Protein AF-A0A817ALP4-F1 (afdb_monomer_lite)

Foldseek 3Di:
DDPVVVVVVVVVVVVVVVVVVVVVVVVVVVVVVVVVVVVVVVVPDQLDDQAADDPPDPADPVRSVVSLVVNCCNVPNPPPPVVSLVVNLVRYDDPRNVVSVVVVVVVVVD

Sequence (110 aa):
MEKAEYERMFQKLSEAVTHLTANTLKQETQINAQNAHIAALKKGKKVPEPEPFNLDGGTTLPEFFIIFEDYCTDLYGNTKKDAWSPVLKKYLEGEVQQAYIGYSTAYKKF

Radius of gyration: 28.87 Å; chains: 1; bounding box: 28×38×90 Å

Secondary structure (DSSP, 8-state):
--HHHHHHHHHHHHHHHHHHHHHHHHHHHHHHHHHHHHHHHHTT-PPPPPPPB-TTSSS-HHHHHHHHHHHHHHHH-TT-GGGTHHHHGGGB-HHHHHHHHHHHHHHTT-

Structure (mmCIF, N/CA/C/O backbone):
data_AF-A0A817ALP4-F1
#
_entry.id   AF-A0A817ALP4-F1
#
loop_
_atom_site.group_PDB
_atom_site.id
_atom_site.type_symbol
_atom_site.label_atom_id
_atom_site.label_alt_id
_atom_site.label_comp_id
_atom_site.label_asym_id
_atom_site.label_entity_id
_atom_site.label_seq_id
_atom_site.pdbx_PDB_ins_code
_atom_site.Cartn_x
_atom_site.Cartn_y
_atom_site.Cartn_z
_atom_site.occupancy
_atom_site.B_iso_or_equiv
_atom_site.auth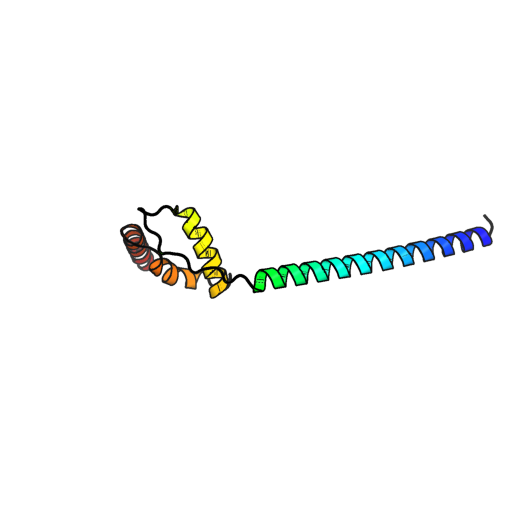_seq_id
_atom_site.auth_comp_id
_atom_site.auth_asym_id
_atom_site.auth_atom_id
_atom_site.pdbx_PDB_model_num
ATOM 1 N N . MET A 1 1 ? 11.541 -4.808 -64.914 1.00 55.69 1 MET A N 1
ATOM 2 C CA . MET A 1 1 ? 11.070 -5.596 -63.761 1.00 55.69 1 MET A CA 1
ATOM 3 C C . MET A 1 1 ? 9.983 -6.515 -64.266 1.00 55.69 1 MET A C 1
ATOM 5 O O . MET A 1 1 ? 8.956 -6.034 -64.733 1.00 55.69 1 MET A O 1
ATOM 9 N N . GLU A 1 2 ? 10.269 -7.810 -64.307 1.00 72.19 2 GLU A N 1
ATOM 10 C CA . GLU A 1 2 ? 9.375 -8.814 -64.887 1.00 72.19 2 GLU A CA 1
ATOM 11 C C . GLU A 1 2 ? 8.313 -9.231 -63.864 1.00 72.19 2 GLU A C 1
ATOM 13 O O . GLU A 1 2 ? 8.585 -9.328 -62.671 1.00 72.19 2 GLU A O 1
ATOM 18 N N . LYS A 1 3 ? 7.086 -9.497 -64.323 1.00 75.69 3 LYS A N 1
ATOM 19 C CA . LYS A 1 3 ? 5.928 -9.889 -63.494 1.00 75.69 3 LYS A CA 1
ATOM 20 C C . LYS A 1 3 ? 6.246 -10.997 -62.467 1.00 75.69 3 LYS A C 1
ATOM 22 O O . LYS A 1 3 ? 5.736 -10.966 -61.350 1.00 75.69 3 LYS A O 1
ATOM 27 N N . ALA A 1 4 ? 7.142 -11.920 -62.818 1.00 80.94 4 ALA A N 1
ATOM 28 C CA . ALA A 1 4 ? 7.601 -13.006 -61.954 1.00 80.94 4 ALA A CA 1
ATOM 29 C C . ALA A 1 4 ? 8.423 -12.535 -60.734 1.00 80.94 4 ALA A C 1
ATOM 31 O O . ALA A 1 4 ? 8.401 -13.178 -59.684 1.00 80.94 4 ALA A O 1
ATOM 32 N N . GLU A 1 5 ? 9.136 -11.411 -60.839 1.00 79.12 5 GLU A N 1
ATOM 33 C CA . GLU A 1 5 ? 9.881 -10.819 -59.721 1.00 79.12 5 GLU A CA 1
ATOM 34 C C . GLU A 1 5 ? 8.922 -10.220 -58.686 1.00 79.12 5 GLU A C 1
ATOM 36 O O . GLU A 1 5 ? 9.100 -10.434 -57.486 1.00 79.12 5 GLU A O 1
ATOM 41 N N . TYR A 1 6 ? 7.851 -9.561 -59.143 1.00 82.00 6 TYR A N 1
ATOM 42 C CA . TYR A 1 6 ? 6.797 -9.031 -58.273 1.00 82.00 6 TYR A CA 1
ATOM 43 C C . TYR A 1 6 ? 6.029 -10.136 -57.544 1.00 82.00 6 TYR A C 1
ATOM 45 O O . TYR A 1 6 ? 5.802 -10.026 -56.340 1.00 82.00 6 TYR A O 1
ATOM 53 N N . GLU A 1 7 ? 5.667 -11.220 -58.234 1.00 88.62 7 GLU A N 1
ATOM 54 C CA . GLU A 1 7 ? 4.982 -12.361 -57.611 1.00 88.62 7 GLU A CA 1
ATOM 55 C C . GLU A 1 7 ? 5.859 -13.034 -56.544 1.00 88.62 7 GLU A C 1
ATOM 57 O O . GLU A 1 7 ? 5.386 -13.323 -55.443 1.00 88.62 7 GLU A O 1
ATOM 62 N N . ARG A 1 8 ? 7.162 -13.197 -56.809 1.00 84.81 8 ARG A N 1
ATOM 63 C CA . ARG A 1 8 ? 8.117 -13.723 -55.819 1.00 84.81 8 ARG A CA 1
ATOM 64 C C . ARG A 1 8 ? 8.306 -12.794 -54.624 1.00 84.81 8 ARG A C 1
ATOM 66 O O . ARG A 1 8 ? 8.406 -13.272 -53.495 1.00 84.81 8 ARG A O 1
ATOM 73 N N . MET A 1 9 ? 8.367 -11.483 -54.847 1.00 86.31 9 MET A N 1
ATOM 74 C CA . MET A 1 9 ? 8.442 -10.507 -53.756 1.00 86.31 9 MET A CA 1
ATOM 75 C C . MET A 1 9 ? 7.177 -10.529 -52.898 1.00 86.31 9 MET A C 1
ATOM 77 O O . MET A 1 9 ? 7.274 -10.530 -51.672 1.00 86.31 9 MET A O 1
ATOM 81 N N . PHE A 1 10 ? 6.004 -10.599 -53.526 1.00 86.50 10 PHE A N 1
ATOM 82 C CA . PHE A 1 10 ? 4.723 -10.642 -52.829 1.00 86.50 10 PHE A CA 1
ATOM 83 C C . PHE A 1 10 ? 4.572 -11.904 -51.968 1.00 86.50 10 PHE A C 1
ATOM 85 O O . PHE A 1 10 ? 4.158 -11.807 -50.814 1.00 86.50 10 PHE A O 1
ATOM 92 N N . GLN A 1 11 ? 4.981 -13.072 -52.476 1.00 90.00 11 GLN A N 1
ATOM 93 C CA . GLN A 1 11 ? 4.985 -14.318 -51.698 1.00 90.00 11 GLN A CA 1
ATOM 94 C C . GLN A 1 11 ? 5.876 -14.217 -50.452 1.00 90.00 11 GLN A C 1
ATOM 96 O O . GLN A 1 11 ? 5.414 -14.499 -49.348 1.00 90.00 11 GLN A O 1
ATOM 101 N N . LYS A 1 12 ? 7.108 -13.708 -50.592 1.00 90.00 12 LYS A N 1
ATOM 102 C CA . LYS A 1 12 ? 8.022 -13.506 -49.450 1.00 90.00 12 LYS A CA 1
ATOM 103 C C . LYS A 1 12 ? 7.471 -12.527 -48.411 1.00 90.00 12 LYS A C 1
ATOM 105 O O . LYS A 1 12 ? 7.647 -12.730 -47.213 1.00 90.00 12 LYS A O 1
ATOM 110 N N . LEU A 1 13 ? 6.799 -11.467 -48.863 1.00 85.12 13 LEU A N 1
ATOM 111 C CA . LEU A 1 13 ? 6.118 -10.513 -47.984 1.00 85.12 13 LEU A CA 1
ATOM 112 C C . LEU A 1 13 ? 4.961 -11.172 -47.221 1.00 85.12 13 LEU A C 1
ATOM 114 O O . LEU A 1 13 ? 4.831 -10.961 -46.018 1.00 85.12 13 LEU A O 1
ATOM 118 N N . SER A 1 14 ? 4.157 -12.005 -47.884 1.00 89.12 14 SER A N 1
ATOM 119 C CA . SER A 1 14 ? 3.042 -12.724 -47.255 1.00 89.12 14 SER A CA 1
ATOM 120 C C . SER A 1 14 ? 3.511 -13.723 -46.187 1.00 89.12 14 SER A C 1
ATOM 122 O O . SER A 1 14 ? 2.931 -13.783 -45.097 1.00 89.12 14 SER A O 1
ATOM 124 N N . GLU A 1 15 ? 4.598 -14.450 -46.449 1.00 89.31 15 GLU A N 1
ATOM 125 C CA . GLU A 1 15 ? 5.225 -15.349 -45.473 1.00 89.31 15 GLU A CA 1
ATOM 126 C C . GLU A 1 15 ? 5.753 -14.571 -44.263 1.00 89.31 15 GLU A C 1
ATOM 128 O O . GLU A 1 15 ? 5.451 -14.919 -43.119 1.00 89.31 15 GLU A O 1
ATOM 133 N N . ALA A 1 16 ? 6.469 -13.467 -44.498 1.00 88.19 16 ALA A N 1
ATOM 134 C CA . ALA A 1 16 ? 6.991 -12.617 -43.430 1.00 88.19 16 ALA A CA 1
ATOM 135 C C . ALA A 1 16 ? 5.874 -12.065 -42.527 1.00 88.19 16 ALA A C 1
ATOM 137 O O . ALA A 1 16 ? 6.002 -12.100 -41.302 1.00 88.19 16 ALA A O 1
ATOM 138 N N . VAL A 1 17 ? 4.757 -11.618 -43.112 1.00 88.00 17 VAL A N 1
ATOM 139 C CA . VAL A 1 17 ? 3.584 -11.150 -42.355 1.00 88.00 17 VAL A CA 1
ATOM 140 C C . VAL A 1 17 ? 2.988 -12.281 -41.518 1.00 88.00 17 VAL A C 1
ATOM 142 O O . VAL A 1 17 ? 2.748 -12.091 -40.329 1.00 88.00 17 VAL A O 1
ATOM 145 N N . THR A 1 18 ? 2.828 -13.476 -42.089 1.00 89.19 18 THR A N 1
ATOM 146 C CA . THR A 1 18 ? 2.283 -14.643 -41.373 1.00 89.19 18 THR A CA 1
ATOM 147 C C . THR A 1 18 ? 3.148 -15.019 -40.166 1.00 89.19 18 THR A C 1
ATOM 149 O O . THR A 1 18 ? 2.633 -15.272 -39.073 1.00 89.19 18 THR A O 1
ATOM 152 N N . HIS A 1 19 ? 4.473 -15.004 -40.329 1.00 86.56 19 HIS A N 1
ATOM 153 C CA . HIS A 1 19 ? 5.411 -15.265 -39.238 1.00 86.56 19 HIS A CA 1
ATOM 154 C C . HIS A 1 19 ? 5.366 -14.187 -38.149 1.00 86.56 19 HIS A C 1
ATOM 156 O O . HIS A 1 19 ? 5.395 -14.521 -36.963 1.00 86.56 19 HIS A O 1
ATOM 162 N N . LEU A 1 20 ? 5.261 -12.910 -38.527 1.00 82.75 20 LEU A N 1
ATOM 163 C CA . LEU A 1 20 ? 5.122 -11.808 -37.574 1.00 82.75 20 LEU A CA 1
ATOM 164 C C . LEU A 1 20 ? 3.833 -11.941 -36.758 1.00 82.75 20 LEU A C 1
ATOM 166 O O . LEU A 1 20 ? 3.897 -11.911 -35.531 1.00 82.75 20 LEU A O 1
ATOM 170 N N . THR A 1 21 ? 2.692 -12.196 -37.405 1.00 85.50 21 THR A N 1
ATOM 171 C CA . THR A 1 21 ? 1.405 -12.391 -36.719 1.00 85.50 21 THR A CA 1
ATOM 172 C C . THR A 1 21 ? 1.448 -13.572 -35.746 1.00 85.50 21 THR A C 1
ATOM 174 O O . THR A 1 21 ? 0.982 -13.459 -34.612 1.00 85.50 21 THR A O 1
ATOM 177 N N . ALA A 1 22 ? 2.059 -14.693 -36.143 1.00 87.06 22 ALA A N 1
ATOM 178 C CA . ALA A 1 22 ? 2.207 -15.855 -35.269 1.00 87.06 22 ALA A CA 1
ATOM 179 C C . ALA A 1 22 ? 3.092 -15.566 -34.042 1.00 87.06 22 ALA A C 1
ATOM 181 O O . ALA A 1 22 ? 2.816 -16.064 -32.949 1.00 87.06 22 ALA A O 1
ATOM 182 N N . ASN A 1 23 ? 4.146 -14.761 -34.200 1.00 87.62 23 ASN A N 1
ATOM 183 C CA . ASN A 1 23 ? 5.010 -14.360 -33.089 1.00 87.62 23 ASN A CA 1
ATOM 184 C C . ASN A 1 23 ? 4.300 -13.396 -32.129 1.00 87.62 23 ASN A C 1
ATOM 186 O O . ASN A 1 23 ? 4.409 -13.578 -30.916 1.00 87.62 23 ASN A O 1
ATOM 190 N N . THR A 1 24 ? 3.525 -12.438 -32.645 1.00 85.31 24 THR A N 1
ATOM 191 C CA . THR A 1 24 ? 2.715 -11.523 -31.823 1.00 85.31 24 THR A CA 1
ATOM 192 C C . THR A 1 24 ? 1.694 -12.286 -30.982 1.00 85.31 24 THR A C 1
ATOM 194 O O . THR A 1 24 ? 1.639 -12.093 -29.770 1.00 85.31 24 THR A O 1
ATOM 197 N N . LEU A 1 25 ? 0.971 -13.243 -31.575 1.00 88.25 25 LEU A N 1
ATOM 198 C CA . LEU A 1 25 ? -0.017 -14.047 -30.847 1.00 88.25 25 LEU A CA 1
ATOM 199 C C . LEU A 1 25 ? 0.621 -14.871 -29.712 1.00 88.25 25 LEU A C 1
ATOM 201 O O . LEU A 1 25 ? 0.062 -14.996 -28.618 1.00 88.25 25 LEU A O 1
ATOM 205 N N . LYS A 1 26 ? 1.822 -15.417 -29.948 1.00 89.44 26 LYS A N 1
ATOM 206 C CA . LYS A 1 26 ? 2.588 -16.137 -28.918 1.00 89.44 26 LYS A CA 1
ATOM 207 C C . LYS A 1 26 ? 3.002 -15.214 -27.771 1.00 89.44 26 LYS A C 1
ATOM 209 O O . LYS A 1 26 ? 2.899 -15.626 -26.618 1.00 89.44 26 LYS A O 1
ATOM 214 N N . GLN A 1 27 ? 3.431 -13.987 -28.067 1.00 83.94 27 GLN A N 1
ATOM 215 C CA . GLN A 1 27 ? 3.794 -13.000 -27.045 1.00 83.94 27 GLN A CA 1
ATOM 216 C C . GLN A 1 27 ? 2.585 -12.580 -26.204 1.00 83.94 27 GLN A C 1
ATOM 218 O O . GLN A 1 27 ? 2.666 -12.606 -24.979 1.00 83.94 27 GLN A O 1
ATOM 223 N N . GLU A 1 28 ? 1.444 -12.279 -26.825 1.00 84.12 28 GLU A N 1
ATOM 224 C CA . GLU A 1 28 ? 0.214 -11.914 -26.106 1.00 84.12 28 GLU A CA 1
ATOM 225 C C . GLU A 1 28 ? -0.268 -13.040 -25.185 1.00 84.12 28 GLU A C 1
ATOM 227 O O . GLU A 1 28 ? -0.637 -12.804 -24.034 1.00 84.12 28 GLU A O 1
ATOM 232 N N . THR A 1 29 ? -0.195 -14.288 -25.655 1.00 86.44 29 THR A N 1
ATOM 233 C CA . THR A 1 29 ? -0.549 -15.462 -24.845 1.00 86.44 29 THR A CA 1
ATOM 234 C C . THR A 1 29 ? 0.379 -15.607 -23.635 1.00 86.44 29 THR A C 1
ATOM 236 O O . THR A 1 29 ? -0.089 -15.865 -22.525 1.00 86.44 29 THR A O 1
ATOM 239 N N . GLN A 1 30 ? 1.688 -15.400 -23.819 1.00 88.00 30 GLN A N 1
ATOM 240 C CA . GLN A 1 30 ? 2.667 -15.437 -22.728 1.00 88.00 30 GLN A CA 1
ATOM 241 C C . GLN A 1 30 ? 2.439 -14.312 -21.711 1.00 88.00 30 GLN A C 1
ATOM 243 O O . GLN A 1 30 ? 2.460 -14.574 -20.509 1.00 88.00 30 GLN A O 1
ATOM 248 N N . ILE A 1 31 ? 2.155 -13.090 -22.171 1.00 84.69 31 ILE A N 1
ATOM 249 C CA . ILE A 1 31 ? 1.850 -11.936 -21.312 1.00 84.69 31 ILE A CA 1
ATOM 250 C C . ILE A 1 31 ? 0.581 -12.195 -20.491 1.00 84.69 31 ILE A C 1
ATOM 252 O O . ILE A 1 31 ? 0.566 -11.974 -19.280 1.00 84.69 31 ILE A O 1
ATOM 256 N N . ASN A 1 32 ? -0.473 -12.729 -21.111 1.00 80.56 32 ASN A N 1
ATOM 257 C CA . ASN A 1 32 ? -1.720 -13.051 -20.417 1.00 80.56 32 ASN A CA 1
ATOM 258 C C . ASN A 1 32 ? -1.530 -14.156 -19.367 1.00 80.56 32 ASN A C 1
ATOM 260 O O . ASN A 1 32 ? -2.052 -14.043 -18.256 1.00 80.56 32 ASN A O 1
ATOM 264 N N . ALA A 1 33 ? -0.735 -15.186 -19.674 1.00 80.06 33 ALA A N 1
ATOM 265 C CA . ALA A 1 33 ? -0.384 -16.231 -18.715 1.00 80.06 33 ALA A CA 1
ATOM 266 C C . ALA A 1 33 ? 0.451 -15.686 -17.539 1.00 80.06 33 ALA A C 1
ATOM 268 O O .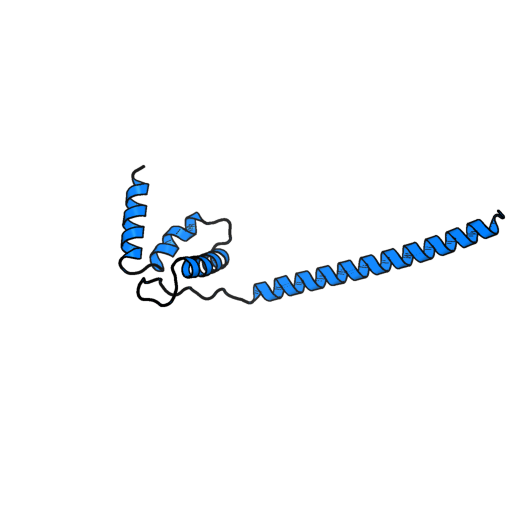 ALA A 1 33 ? 0.190 -16.034 -16.386 1.00 80.06 33 ALA A O 1
ATOM 269 N N . GLN A 1 34 ? 1.405 -14.787 -17.803 1.00 76.94 34 GLN A N 1
ATOM 270 C CA . GLN A 1 34 ? 2.186 -14.111 -16.761 1.00 76.94 34 GLN A CA 1
ATOM 271 C C . GLN A 1 34 ? 1.306 -13.228 -15.869 1.00 76.94 34 GLN A C 1
ATOM 273 O O . GLN A 1 34 ? 1.408 -13.302 -14.646 1.00 76.94 34 GLN A O 1
ATOM 278 N N . ASN A 1 35 ? 0.387 -12.455 -16.449 1.00 75.69 35 ASN A N 1
ATOM 279 C CA . ASN A 1 35 ? -0.549 -11.619 -15.694 1.00 75.69 35 ASN A CA 1
ATOM 280 C C . ASN A 1 35 ? -1.497 -12.456 -14.823 1.00 75.69 35 ASN A C 1
ATOM 282 O O . ASN A 1 35 ? -1.728 -12.110 -13.663 1.00 75.69 35 ASN A O 1
ATOM 286 N N . ALA A 1 36 ? -2.000 -13.583 -15.338 1.00 74.12 36 ALA A N 1
ATOM 287 C CA . ALA A 1 36 ? -2.811 -14.520 -14.564 1.00 74.12 36 ALA A CA 1
ATOM 288 C C . ALA A 1 36 ? -2.015 -15.144 -13.405 1.00 74.12 36 ALA A C 1
ATOM 290 O O . ALA A 1 36 ? -2.533 -15.264 -12.294 1.00 74.12 36 ALA A O 1
ATOM 291 N N . HIS A 1 37 ? -0.741 -15.478 -13.632 1.00 71.25 37 HIS A N 1
ATOM 292 C CA . HIS A 1 37 ? 0.152 -15.975 -12.589 1.00 71.25 37 HIS A CA 1
ATOM 293 C C . HIS A 1 37 ? 0.415 -14.918 -11.504 1.00 71.25 37 HIS A C 1
ATOM 295 O O . HIS A 1 37 ? 0.273 -15.215 -10.321 1.00 71.25 37 HIS A O 1
ATOM 301 N N . ILE A 1 38 ? 0.697 -13.664 -11.876 1.00 69.56 38 ILE A N 1
ATOM 302 C CA . ILE A 1 38 ? 0.863 -12.543 -10.933 1.00 69.56 38 ILE A CA 1
ATOM 303 C C . ILE A 1 38 ? -0.419 -12.312 -10.124 1.00 69.56 38 ILE A C 1
ATOM 305 O O . ILE A 1 38 ? -0.360 -12.127 -8.908 1.00 69.56 38 ILE A O 1
ATOM 309 N N . ALA A 1 39 ? -1.586 -12.348 -10.771 1.00 65.38 39 ALA A N 1
ATOM 310 C CA . ALA A 1 39 ? -2.869 -12.217 -10.091 1.00 65.38 39 ALA A CA 1
ATOM 311 C C . ALA A 1 39 ? -3.107 -13.368 -9.098 1.00 65.38 39 ALA A C 1
ATOM 313 O O . ALA A 1 39 ? -3.540 -13.122 -7.974 1.00 65.38 39 ALA A O 1
ATOM 314 N N . ALA A 1 40 ? -2.770 -14.608 -9.469 1.00 63.56 40 ALA A N 1
ATOM 315 C CA . ALA A 1 40 ? -2.861 -15.770 -8.586 1.00 63.56 40 ALA A CA 1
ATOM 316 C C . ALA A 1 40 ? -1.894 -15.682 -7.391 1.00 63.56 40 ALA A C 1
ATOM 318 O O . ALA A 1 40 ? -2.292 -15.985 -6.269 1.00 63.56 40 ALA A O 1
ATOM 319 N N . LEU A 1 41 ? -0.664 -15.199 -7.603 1.00 63.50 41 LEU A N 1
ATOM 320 C CA . LEU A 1 41 ? 0.314 -14.958 -6.535 1.00 63.50 41 LEU A CA 1
ATOM 321 C C . LEU A 1 41 ? 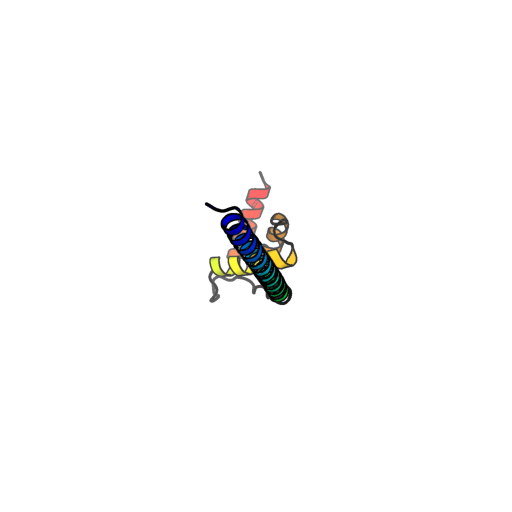-0.161 -13.888 -5.542 1.00 63.50 41 LEU A C 1
ATOM 323 O O . LEU A 1 41 ? 0.048 -14.026 -4.338 1.00 63.50 41 LEU A O 1
ATOM 327 N N . LYS A 1 42 ? -0.837 -12.839 -6.025 1.00 61.94 42 LYS A N 1
ATOM 328 C CA . LYS A 1 42 ? -1.439 -11.807 -5.165 1.00 61.94 42 LYS A CA 1
ATOM 329 C C . LYS A 1 42 ? -2.645 -12.330 -4.381 1.00 61.94 42 LYS A C 1
ATOM 331 O O . LYS A 1 42 ? -2.828 -11.949 -3.234 1.00 61.94 42 LYS A O 1
ATOM 336 N N . LYS A 1 43 ? -3.425 -13.250 -4.955 1.00 54.88 43 LYS A N 1
ATOM 337 C CA . LYS A 1 43 ? -4.660 -13.794 -4.359 1.00 54.88 43 LYS A CA 1
ATOM 338 C C . LYS A 1 43 ? -4.435 -14.709 -3.141 1.00 54.88 43 LYS A C 1
ATOM 340 O O . LYS A 1 43 ? -5.404 -15.105 -2.502 1.00 54.88 43 LYS A O 1
ATOM 345 N N . GLY A 1 44 ? -3.184 -15.070 -2.834 1.00 53.78 44 GLY A N 1
ATOM 346 C CA . GLY A 1 44 ? -2.831 -16.002 -1.755 1.00 53.78 44 GLY A CA 1
ATOM 347 C C . GLY A 1 44 ? -2.154 -15.386 -0.527 1.00 53.78 44 GLY A C 1
ATOM 348 O O . GLY A 1 44 ? -2.020 -16.074 0.484 1.00 53.78 44 GLY A O 1
ATOM 349 N N . LYS A 1 45 ? -1.726 -14.118 -0.572 1.00 56.09 45 LYS A N 1
ATOM 350 C CA . LYS A 1 45 ? -1.154 -13.439 0.599 1.00 56.09 45 LYS A CA 1
ATOM 351 C C . LYS A 1 45 ? -2.259 -12.677 1.319 1.00 56.09 45 LYS A C 1
ATOM 353 O O . LYS A 1 45 ? -2.537 -11.541 0.963 1.00 56.09 45 LYS A O 1
ATOM 358 N N . LYS A 1 46 ? -2.870 -13.298 2.333 1.00 64.31 46 LYS A N 1
ATOM 359 C CA . LYS A 1 46 ? -3.588 -12.524 3.354 1.00 64.31 46 LYS A CA 1
ATOM 360 C C . LYS A 1 46 ? -2.579 -11.562 3.965 1.00 64.31 46 LYS A C 1
ATOM 362 O O . LYS A 1 46 ? -1.537 -12.019 4.443 1.00 64.31 46 LYS A O 1
ATOM 367 N N . VAL A 1 47 ? -2.854 -10.264 3.895 1.00 70.38 47 VAL A N 1
ATOM 368 C CA . VAL A 1 47 ? -2.034 -9.289 4.610 1.00 70.38 47 VAL A CA 1
ATOM 369 C C . VAL A 1 47 ? -2.165 -9.624 6.099 1.00 70.38 47 VAL A C 1
ATOM 371 O O . VAL A 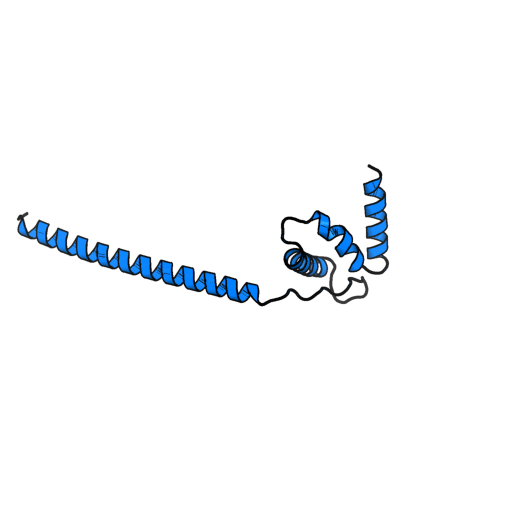1 47 ? -3.294 -9.777 6.577 1.00 70.38 47 VAL A O 1
ATOM 374 N N . PRO A 1 48 ? -1.053 -9.856 6.819 1.00 74.12 48 PRO A N 1
ATOM 375 C CA . PRO A 1 48 ? -1.124 -10.150 8.241 1.00 74.12 48 PRO A CA 1
ATOM 376 C C . PRO A 1 48 ? -1.762 -8.970 8.976 1.00 74.12 48 PRO A C 1
ATOM 378 O O . PRO A 1 48 ? -1.545 -7.813 8.619 1.00 74.12 48 PRO A O 1
ATOM 381 N N . GLU A 1 49 ? -2.566 -9.279 9.990 1.00 82.81 49 GLU A N 1
ATOM 382 C CA . GLU A 1 49 ? -3.143 -8.259 10.858 1.00 82.81 49 GLU A CA 1
ATOM 383 C C . GLU A 1 49 ? -2.009 -7.471 11.548 1.00 82.81 49 GLU A C 1
ATOM 385 O O . GLU A 1 49 ? -1.097 -8.101 12.091 1.00 82.81 49 GLU A O 1
ATOM 390 N N . PRO A 1 50 ? -2.017 -6.124 11.498 1.00 87.06 50 PRO A N 1
ATOM 391 C CA . PRO A 1 50 ? -0.975 -5.312 12.114 1.00 87.06 50 PRO A CA 1
ATOM 392 C C . PRO A 1 50 ? -1.009 -5.440 13.638 1.00 87.06 50 PRO A C 1
ATOM 394 O O . PRO A 1 50 ? -2.077 -5.495 14.245 1.00 87.06 50 PRO A O 1
ATOM 397 N N . GLU A 1 51 ? 0.161 -5.422 14.271 1.00 88.31 51 GLU A N 1
ATOM 398 C CA . GLU A 1 51 ? 0.239 -5.252 15.722 1.00 88.31 51 GLU A CA 1
ATOM 399 C C . GLU A 1 51 ? -0.147 -3.811 16.112 1.00 88.31 51 GLU A C 1
ATOM 401 O O . GLU A 1 51 ? 0.066 -2.882 15.322 1.00 88.31 51 GLU A O 1
ATOM 406 N N . PRO A 1 52 ? -0.726 -3.589 17.308 1.00 89.38 52 PRO A N 1
ATOM 407 C CA . PRO A 1 52 ? -0.995 -2.242 17.794 1.00 89.38 52 PRO A CA 1
ATOM 408 C C . PRO A 1 52 ? 0.286 -1.402 17.880 1.00 89.38 52 PRO A C 1
ATOM 410 O O . PRO A 1 52 ? 1.315 -1.847 18.383 1.00 89.38 52 PRO A O 1
ATOM 413 N N . PHE A 1 53 ? 0.218 -0.166 17.397 1.00 90.81 53 PHE A N 1
ATOM 414 C CA . PHE A 1 53 ? 1.319 0.780 17.436 1.00 90.81 53 PHE A CA 1
ATOM 415 C C . PHE A 1 53 ? 1.471 1.410 18.821 1.00 90.81 53 PHE A C 1
ATOM 417 O O . PHE A 1 53 ? 0.538 2.037 19.336 1.00 90.81 53 PHE A O 1
ATOM 424 N N . ASN A 1 54 ? 2.686 1.336 19.361 1.00 85.69 54 ASN A N 1
ATOM 425 C CA . ASN A 1 54 ? 3.127 2.044 20.555 1.00 85.69 54 ASN A CA 1
ATOM 426 C C . ASN A 1 54 ? 4.459 2.775 20.284 1.00 85.69 54 ASN A C 1
ATOM 428 O O . ASN A 1 54 ? 5.214 2.414 19.385 1.00 85.69 54 ASN A O 1
ATOM 432 N N . LEU A 1 55 ? 4.740 3.837 21.047 1.00 80.75 55 LEU A N 1
ATOM 433 C CA . LEU A 1 55 ? 5.968 4.633 20.874 1.00 80.75 55 LEU A CA 1
ATOM 434 C C . LEU A 1 55 ? 7.219 3.925 21.403 1.00 80.75 55 LEU A C 1
ATOM 436 O O . LEU A 1 55 ? 8.320 4.227 20.954 1.00 80.75 55 LEU A O 1
ATOM 440 N N . ASP A 1 56 ? 7.038 2.994 22.338 1.00 82.38 56 ASP A N 1
ATOM 441 C CA . ASP A 1 56 ? 8.119 2.213 22.944 1.00 82.38 56 ASP A CA 1
ATOM 442 C C . ASP A 1 56 ? 8.504 0.979 22.104 1.00 82.38 56 ASP A C 1
ATOM 444 O O . ASP A 1 56 ? 9.434 0.247 22.447 1.00 82.38 56 ASP A O 1
ATOM 448 N N . GLY A 1 57 ? 7.771 0.721 21.018 1.00 76.69 57 GLY A N 1
ATOM 449 C CA . GLY A 1 57 ? 8.000 -0.392 20.108 1.00 76.69 57 GLY A CA 1
ATOM 450 C C . GLY A 1 57 ? 9.165 -0.158 19.150 1.00 76.69 57 GLY A C 1
ATOM 451 O O . GLY A 1 57 ? 9.675 0.946 18.984 1.00 76.69 57 GLY A O 1
ATOM 452 N N . GLY A 1 58 ? 9.581 -1.232 18.476 1.00 81.31 58 GLY A N 1
ATOM 453 C CA . GLY A 1 58 ? 10.621 -1.170 17.442 1.00 81.31 58 GLY A CA 1
ATOM 454 C C . GLY A 1 58 ? 10.132 -0.672 16.076 1.00 81.31 58 GLY A C 1
ATOM 455 O O . GLY A 1 58 ? 10.956 -0.388 15.212 1.00 81.31 58 GLY A O 1
ATOM 456 N N . THR A 1 59 ? 8.816 -0.581 15.871 1.00 84.31 59 THR A N 1
ATOM 457 C CA . THR A 1 59 ? 8.197 -0.162 14.606 1.00 84.31 59 THR A CA 1
ATOM 458 C C . THR A 1 59 ? 8.014 1.347 14.599 1.00 84.31 59 THR A C 1
ATOM 460 O O . THR A 1 59 ? 7.450 1.909 15.533 1.00 84.31 59 THR A O 1
ATOM 463 N N . THR A 1 60 ? 8.442 2.024 13.537 1.00 87.25 60 THR A N 1
ATOM 464 C CA . THR A 1 60 ? 8.217 3.468 13.402 1.00 87.25 60 THR A CA 1
ATOM 465 C C . THR A 1 60 ? 6.792 3.777 12.932 1.00 87.25 60 THR A C 1
ATOM 467 O O . THR A 1 60 ? 6.129 2.959 12.293 1.00 87.25 60 THR A O 1
ATOM 470 N N . LEU A 1 61 ? 6.302 4.990 13.208 1.00 83.38 61 LEU A N 1
ATOM 471 C CA . LEU A 1 61 ? 4.954 5.402 12.799 1.00 83.38 61 LEU A CA 1
ATOM 472 C C . LEU A 1 61 ? 4.716 5.291 11.271 1.00 83.38 61 LEU A C 1
ATOM 474 O O . LEU A 1 61 ? 3.661 4.788 10.883 1.00 83.38 61 LEU A O 1
ATOM 478 N N . PRO A 1 62 ? 5.650 5.700 10.383 1.00 86.62 62 PRO A N 1
ATOM 479 C CA . PRO A 1 62 ? 5.482 5.512 8.940 1.00 86.62 62 PRO A CA 1
ATOM 480 C C . PRO A 1 62 ? 5.395 4.041 8.520 1.00 86.62 62 PRO A C 1
ATOM 482 O O . PRO A 1 62 ? 4.580 3.699 7.668 1.00 86.62 62 PRO A O 1
ATOM 485 N N . GLU A 1 63 ? 6.201 3.166 9.126 1.00 84.25 63 GLU A N 1
ATOM 486 C CA . GLU A 1 63 ? 6.173 1.726 8.838 1.00 84.25 63 GLU A CA 1
ATOM 487 C C . GLU A 1 63 ? 4.844 1.101 9.256 1.00 84.25 63 GLU A C 1
ATOM 489 O O . GLU A 1 63 ? 4.250 0.343 8.490 1.00 84.25 63 GLU A O 1
ATOM 494 N N . PHE A 1 64 ? 4.334 1.479 10.430 1.00 89.44 64 PHE A N 1
ATOM 495 C CA . PHE A 1 64 ? 3.010 1.067 10.874 1.00 89.44 64 PHE A CA 1
ATOM 496 C C . PHE A 1 64 ? 1.921 1.478 9.873 1.00 89.44 64 PHE A C 1
ATOM 498 O O . PHE A 1 64 ? 1.081 0.651 9.524 1.00 89.44 64 PHE A O 1
ATOM 505 N N . PHE A 1 65 ? 1.948 2.717 9.365 1.00 87.06 65 PHE A N 1
ATOM 506 C CA . PHE A 1 65 ? 0.956 3.173 8.389 1.00 87.06 65 PHE A CA 1
ATOM 507 C C . PHE A 1 65 ? 1.001 2.382 7.082 1.00 87.06 65 PHE A C 1
ATOM 509 O O . PHE A 1 65 ? -0.059 2.051 6.566 1.00 87.06 65 PHE A O 1
ATOM 516 N N . ILE A 1 66 ? 2.184 2.018 6.580 1.00 87.44 66 ILE A N 1
ATOM 517 C CA . ILE A 1 66 ? 2.306 1.187 5.371 1.00 87.44 66 ILE A CA 1
ATOM 518 C C . ILE A 1 66 ? 1.617 -0.170 5.581 1.00 87.44 66 ILE A C 1
ATOM 520 O O . ILE A 1 66 ? 0.788 -0.580 4.769 1.00 87.44 66 ILE A O 1
ATOM 524 N N . ILE A 1 67 ? 1.903 -0.842 6.701 1.00 86.81 67 ILE A N 1
ATOM 525 C CA . ILE A 1 67 ? 1.312 -2.152 7.022 1.00 86.81 67 ILE A CA 1
ATOM 526 C C . ILE A 1 67 ? -0.205 -2.025 7.230 1.00 86.81 67 ILE A C 1
ATOM 528 O O . ILE A 1 67 ? -0.985 -2.847 6.745 1.00 86.81 67 ILE A O 1
ATOM 532 N N . PHE A 1 68 ? -0.638 -0.978 7.933 1.00 89.06 68 PHE A N 1
ATOM 533 C CA . PHE A 1 68 ? -2.045 -0.712 8.205 1.00 89.06 68 PHE A CA 1
ATOM 534 C C . PHE A 1 68 ? -2.844 -0.402 6.931 1.00 89.06 68 PHE A C 1
ATOM 536 O O . PHE A 1 68 ? -3.972 -0.880 6.786 1.00 89.06 68 PHE A O 1
ATOM 543 N N . GLU A 1 69 ? -2.281 0.377 6.004 1.00 87.00 69 GLU A N 1
ATOM 544 C CA . GLU A 1 69 ? -2.900 0.687 4.712 1.00 87.00 69 GLU A CA 1
ATOM 545 C C . GLU A 1 69 ? -3.060 -0.565 3.849 1.00 87.00 69 GLU A C 1
ATOM 547 O O . GLU A 1 69 ? -4.138 -0.772 3.283 1.00 87.00 69 GLU A O 1
ATOM 552 N N . ASP A 1 70 ? -2.048 -1.433 3.800 1.00 86.94 70 ASP A N 1
ATOM 553 C CA . ASP A 1 70 ? -2.127 -2.711 3.088 1.00 86.94 70 ASP A CA 1
ATOM 554 C C . ASP A 1 70 ? -3.222 -3.611 3.685 1.00 86.94 70 ASP A C 1
ATOM 556 O O . ASP A 1 70 ? -4.056 -4.151 2.952 1.00 86.94 70 ASP A O 1
ATOM 560 N N . TYR A 1 71 ? -3.289 -3.712 5.017 1.00 87.31 71 TYR A N 1
ATOM 561 C CA . TYR A 1 71 ? -4.308 -4.495 5.724 1.00 87.31 71 TYR A CA 1
ATOM 562 C C . TYR A 1 71 ? -5.723 -3.955 5.484 1.00 87.31 71 TYR A C 1
ATOM 564 O O . TYR A 1 71 ? -6.653 -4.704 5.178 1.00 87.31 71 TYR A O 1
ATOM 572 N N . CYS A 1 72 ? -5.900 -2.637 5.568 1.00 85.50 72 CYS A N 1
ATOM 573 C CA . CYS A 1 72 ? -7.192 -2.004 5.329 1.00 85.50 72 CYS A CA 1
ATOM 574 C C . CYS A 1 72 ? -7.619 -2.081 3.858 1.00 85.50 72 CYS A C 1
ATOM 576 O O . CYS A 1 72 ? -8.813 -2.206 3.571 1.00 85.50 72 CYS A O 1
ATOM 578 N N . THR A 1 73 ? -6.666 -2.042 2.927 1.00 86.00 73 THR A N 1
ATOM 579 C CA . THR A 1 73 ? -6.929 -2.229 1.497 1.00 86.00 73 THR A CA 1
ATOM 580 C C . THR A 1 73 ? -7.385 -3.656 1.201 1.00 86.00 73 THR A C 1
ATOM 582 O O . THR A 1 73 ? -8.320 -3.828 0.419 1.00 86.00 73 THR A O 1
ATOM 585 N N . ASP A 1 74 ? -6.797 -4.663 1.853 1.00 83.81 74 ASP A N 1
ATOM 586 C CA . ASP A 1 74 ? -7.213 -6.067 1.731 1.00 83.81 74 ASP A CA 1
ATOM 587 C C . ASP A 1 74 ? -8.612 -6.308 2.333 1.00 83.81 74 ASP A C 1
ATOM 589 O O . ASP A 1 74 ? -9.472 -6.916 1.695 1.00 83.81 74 ASP A O 1
ATOM 593 N N . LEU A 1 75 ? -8.890 -5.755 3.521 1.00 79.81 75 LEU A N 1
ATOM 594 C CA . LEU A 1 75 ? -10.170 -5.942 4.217 1.00 79.81 75 LEU A CA 1
ATOM 595 C C . LEU A 1 75 ? -11.351 -5.174 3.609 1.00 79.81 75 LEU A C 1
ATOM 597 O O . LEU A 1 75 ? -12.465 -5.698 3.540 1.00 79.81 75 LEU A O 1
ATOM 601 N N . TYR A 1 76 ? -11.147 -3.909 3.238 1.00 80.56 76 TYR A N 1
ATOM 602 C CA . TYR A 1 76 ? -12.239 -2.995 2.876 1.00 80.56 76 TYR A CA 1
ATOM 603 C C . TYR A 1 76 ? -12.219 -2.571 1.406 1.00 80.56 76 TYR A C 1
ATOM 605 O O . TYR A 1 76 ? -13.209 -2.008 0.923 1.00 80.56 76 TYR A O 1
ATOM 613 N N . GLY A 1 77 ? -11.124 -2.840 0.693 1.00 73.88 77 GLY A N 1
ATOM 614 C CA . GLY A 1 77 ? -10.869 -2.310 -0.639 1.00 73.88 77 GLY A CA 1
ATOM 615 C C . GLY A 1 77 ? -10.439 -0.840 -0.621 1.00 73.88 77 GLY 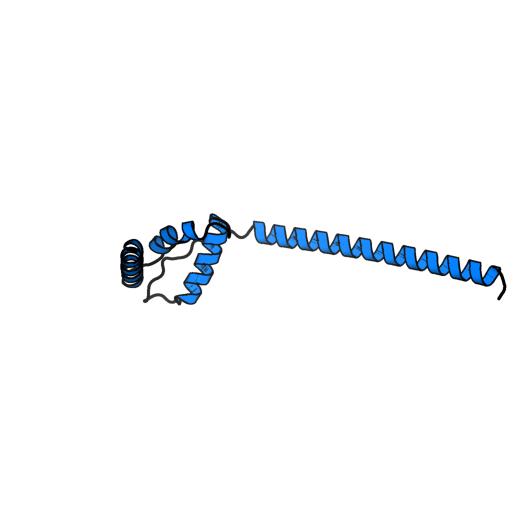A C 1
ATOM 616 O O . GLY A 1 77 ? -10.671 -0.088 0.327 1.00 73.88 77 GLY A O 1
ATOM 617 N N . ASN A 1 78 ? -9.847 -0.401 -1.731 1.00 73.31 78 ASN A N 1
ATOM 618 C CA . ASN A 1 78 ? -9.234 0.928 -1.861 1.00 73.31 78 ASN A CA 1
ATOM 619 C C . ASN A 1 78 ? -10.251 2.097 -1.900 1.00 73.31 78 ASN A C 1
ATOM 621 O O . ASN A 1 78 ? -9.881 3.267 -1.854 1.00 73.31 78 ASN A O 1
ATOM 625 N N . THR A 1 79 ? -11.550 1.797 -2.002 1.00 64.19 79 THR A N 1
ATOM 626 C CA . THR A 1 79 ? -12.630 2.786 -2.168 1.00 64.19 79 THR A CA 1
ATOM 627 C C . THR A 1 79 ? -13.301 3.198 -0.857 1.00 64.19 79 THR A C 1
ATOM 629 O O . THR A 1 79 ? -14.217 4.014 -0.885 1.00 64.19 79 THR A O 1
ATOM 632 N N . LYS A 1 80 ? -12.902 2.630 0.289 1.00 71.75 80 LYS A N 1
ATOM 633 C CA . LYS A 1 80 ? -13.572 2.833 1.587 1.00 71.75 80 LYS A CA 1
ATOM 634 C C . LYS A 1 80 ? -12.646 3.422 2.653 1.00 71.75 80 LYS A C 1
ATOM 636 O O . LYS A 1 80 ? -12.622 2.935 3.779 1.00 71.75 80 LYS A O 1
ATOM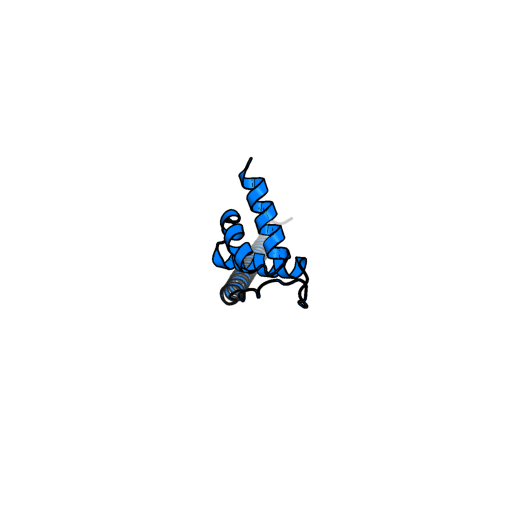 641 N N . LYS A 1 81 ? -11.913 4.489 2.322 1.00 72.00 81 LYS A N 1
ATOM 642 C CA . LYS A 1 81 ? -10.994 5.147 3.272 1.00 72.00 81 LYS A CA 1
ATOM 643 C C . LYS A 1 81 ? -11.689 5.651 4.544 1.00 72.00 81 LYS A C 1
ATOM 645 O O . LYS A 1 81 ? -11.119 5.548 5.625 1.00 72.00 81 LYS A O 1
ATOM 650 N N . ASP A 1 82 ? -12.947 6.082 4.453 1.00 75.06 82 ASP A N 1
ATOM 651 C CA . ASP A 1 82 ? -13.731 6.496 5.628 1.00 75.06 82 ASP A CA 1
ATOM 652 C C . ASP A 1 82 ? -13.952 5.352 6.634 1.00 75.06 82 ASP A C 1
ATOM 654 O O . ASP A 1 82 ? -14.092 5.586 7.835 1.00 75.06 82 ASP A O 1
ATOM 658 N N . ALA A 1 83 ? -13.927 4.098 6.166 1.00 74.62 83 ALA A N 1
ATOM 659 C CA . ALA A 1 83 ? -14.033 2.921 7.023 1.00 74.62 83 ALA A CA 1
ATOM 660 C C . ALA A 1 83 ? -12.727 2.607 7.775 1.00 74.62 83 ALA A C 1
ATOM 662 O O . ALA A 1 83 ? -12.759 1.841 8.735 1.00 74.62 83 ALA A O 1
ATOM 663 N N . TRP A 1 84 ? -11.591 3.195 7.381 1.00 84.25 84 TRP A N 1
ATOM 664 C CA . TRP A 1 84 ? -10.284 2.912 7.983 1.00 84.25 84 TRP A CA 1
ATOM 665 C C . TRP A 1 84 ? -10.101 3.647 9.314 1.00 84.25 84 TRP A C 1
ATOM 667 O O . TRP A 1 84 ? -9.479 3.123 10.231 1.00 84.25 84 TRP A O 1
ATOM 677 N N . SER A 1 85 ? -10.692 4.835 9.462 1.00 80.44 85 SER A N 1
ATOM 678 C CA . SER A 1 85 ? -10.540 5.695 10.646 1.00 80.44 85 SER A CA 1
ATOM 679 C C . SER A 1 85 ? -10.994 5.027 11.967 1.00 80.44 85 SER A C 1
ATOM 681 O O . SER A 1 85 ? -10.205 4.968 12.916 1.00 80.44 85 SER A O 1
ATOM 683 N N . PRO A 1 86 ? -12.188 4.399 12.053 1.00 80.94 86 PRO A N 1
ATOM 684 C CA . PRO A 1 86 ? -12.582 3.643 13.247 1.00 80.94 86 PRO A CA 1
ATOM 685 C C . PRO A 1 86 ? -11.685 2.435 13.549 1.00 80.94 86 PRO A C 1
ATOM 687 O O . PRO A 1 86 ? -11.593 2.011 14.702 1.00 80.94 86 PRO A O 1
ATOM 690 N N . VAL A 1 87 ? -11.061 1.861 12.518 1.00 85.62 87 VAL A N 1
ATOM 691 C CA . VAL A 1 87 ? -10.182 0.692 12.623 1.00 85.62 87 VAL A CA 1
ATOM 692 C C . VAL A 1 87 ? -8.818 1.124 13.144 1.00 85.62 87 VAL A C 1
ATOM 694 O O . VAL A 1 87 ? -8.333 0.527 14.097 1.00 85.62 87 VAL A O 1
ATOM 697 N N . LEU A 1 88 ? -8.268 2.221 12.620 1.00 87.12 88 LEU A N 1
ATOM 698 C CA . LEU A 1 88 ? -6.989 2.802 13.028 1.00 87.12 88 LEU A CA 1
ATOM 699 C C . LEU A 1 88 ? -6.933 3.027 14.538 1.00 87.12 88 LEU A C 1
ATOM 701 O O . LEU A 1 88 ? -5.971 2.626 15.180 1.00 87.12 88 LEU A O 1
ATOM 705 N N . LYS A 1 89 ? -8.008 3.562 15.131 1.00 85.81 89 LYS A N 1
ATOM 706 C CA . LYS A 1 89 ? -8.103 3.770 16.585 1.00 85.81 89 LYS A CA 1
ATOM 707 C C . LYS A 1 89 ? -7.805 2.507 17.407 1.00 85.81 89 LYS A C 1
ATOM 709 O O . LYS A 1 89 ? -7.283 2.626 18.513 1.00 85.81 89 LYS A O 1
ATOM 714 N N . LYS A 1 90 ? -8.178 1.321 16.913 1.00 86.44 90 LYS A N 1
ATOM 715 C CA . LYS A 1 90 ? -7.976 0.044 17.618 1.00 86.44 90 LYS A CA 1
ATOM 716 C C . LYS A 1 90 ? -6.517 -0.410 17.614 1.00 86.44 90 LYS A C 1
ATOM 718 O O . LYS A 1 90 ? -6.140 -1.154 18.506 1.00 86.44 90 LYS A O 1
ATOM 723 N N . TYR A 1 91 ? -5.734 0.047 16.640 1.00 89.62 91 TYR A N 1
ATOM 724 C CA . TYR A 1 91 ? -4.324 -0.304 16.466 1.00 89.62 91 TYR A CA 1
ATOM 725 C C . TYR A 1 91 ? -3.384 0.825 16.901 1.00 89.62 91 TYR A C 1
ATOM 727 O O . TYR A 1 91 ? -2.218 0.816 16.540 1.00 89.62 91 TYR A O 1
ATOM 735 N N . LEU A 1 92 ? -3.872 1.812 17.652 1.00 90.31 92 LEU A N 1
ATOM 736 C CA . LEU A 1 92 ? -3.034 2.809 18.313 1.00 90.31 92 LEU A CA 1
ATOM 737 C C . LEU A 1 92 ? -3.136 2.586 19.818 1.00 90.31 92 LEU A C 1
ATOM 739 O O . LEU A 1 92 ? -4.245 2.418 20.330 1.00 90.31 92 LEU A O 1
ATOM 743 N N . GLU A 1 93 ? -2.013 2.660 20.524 1.00 89.19 93 GLU A N 1
ATOM 744 C CA . GLU A 1 93 ? -1.949 2.528 21.980 1.00 89.19 93 GLU A CA 1
ATOM 745 C C . GLU A 1 93 ? -1.380 3.782 22.658 1.00 89.19 93 GLU A C 1
ATOM 747 O O . GLU A 1 93 ? -0.799 4.673 22.029 1.00 89.19 93 GLU A O 1
ATOM 752 N N . GLY A 1 94 ? -1.591 3.862 23.974 1.00 86.56 94 GLY A N 1
ATOM 753 C CA . GLY A 1 94 ? -0.992 4.875 24.839 1.00 86.56 94 GLY A CA 1
ATOM 754 C C . GLY A 1 94 ? -1.285 6.317 24.418 1.00 86.56 94 GLY A C 1
ATOM 755 O O . GLY A 1 94 ? -2.418 6.685 24.091 1.00 86.56 94 GLY A O 1
ATOM 756 N N . GLU A 1 95 ? -0.245 7.150 24.448 1.00 85.00 95 GLU A N 1
ATOM 757 C CA . GLU A 1 95 ? -0.335 8.587 24.165 1.00 85.00 95 GLU A CA 1
ATOM 758 C C . GLU A 1 95 ? -0.763 8.881 22.721 1.00 85.00 95 GLU A C 1
ATOM 760 O O . GLU A 1 95 ? -1.490 9.842 22.468 1.00 85.00 95 GLU A O 1
ATOM 765 N N . VAL A 1 96 ? -0.388 8.021 21.773 1.00 84.50 96 VAL A N 1
ATOM 766 C CA . VAL A 1 96 ? -0.723 8.181 20.349 1.00 84.50 96 VAL A CA 1
ATOM 767 C C . VAL A 1 96 ? -2.216 7.977 20.131 1.00 84.50 96 VAL A C 1
ATOM 769 O O . VAL A 1 96 ? -2.860 8.753 19.420 1.00 84.50 96 VAL A O 1
ATOM 772 N N . GLN A 1 97 ? -2.800 6.980 20.802 1.00 86.69 97 GLN A N 1
ATOM 773 C CA . GLN A 1 97 ? -4.243 6.767 20.781 1.00 86.69 97 GLN A CA 1
ATOM 774 C C . GLN A 1 97 ? -4.992 7.959 21.387 1.00 86.69 97 GLN A C 1
ATOM 776 O O . GLN A 1 97 ? -5.997 8.408 20.830 1.00 86.69 97 GLN A O 1
ATOM 781 N N . GLN A 1 98 ? -4.504 8.498 22.508 1.00 84.56 98 GLN A N 1
ATOM 782 C CA . GLN A 1 98 ? -5.115 9.661 23.153 1.00 84.56 98 GLN A CA 1
ATOM 783 C C . GLN A 1 98 ? -5.046 10.910 22.267 1.00 84.56 98 GLN A C 1
ATOM 785 O O . GLN A 1 98 ? -6.065 11.585 22.092 1.00 84.56 98 GLN A O 1
ATOM 790 N N . ALA A 1 99 ? -3.895 11.178 21.646 1.00 84.00 99 ALA A N 1
ATOM 791 C CA . ALA A 1 99 ? -3.719 12.279 20.702 1.00 84.00 99 ALA A CA 1
ATOM 792 C C . ALA A 1 99 ? -4.673 12.155 19.501 1.00 84.00 99 ALA A C 1
ATOM 794 O O . ALA A 1 99 ? -5.339 13.125 19.127 1.00 84.00 99 ALA A O 1
ATOM 795 N N . TYR A 1 100 ? -4.817 10.946 18.950 1.00 84.31 100 TYR A N 1
ATOM 796 C CA . TYR A 1 100 ? -5.752 10.662 17.863 1.00 84.31 100 TYR A CA 1
ATOM 797 C C . TYR A 1 100 ? -7.218 10.908 18.265 1.00 84.31 100 TYR A C 1
ATOM 799 O O . TYR A 1 100 ? -7.978 11.557 17.538 1.00 84.31 100 TYR A O 1
ATOM 807 N N . ILE A 1 101 ? -7.631 10.446 19.451 1.00 83.19 101 ILE A N 1
ATOM 808 C CA . ILE A 1 101 ? -8.982 10.690 19.981 1.00 83.19 101 ILE A CA 1
ATOM 809 C C . ILE A 1 101 ? -9.226 12.192 20.170 1.00 83.19 101 ILE A C 1
ATOM 811 O O . ILE A 1 101 ? -10.277 12.690 19.755 1.00 83.19 101 ILE A O 1
ATOM 815 N N . GLY A 1 102 ? -8.266 12.921 20.743 1.00 81.25 102 GLY A N 1
ATOM 816 C CA . GLY A 1 102 ? -8.353 14.370 20.931 1.00 81.25 102 GLY A CA 1
ATOM 817 C C . GLY A 1 102 ? -8.555 15.115 19.609 1.00 81.25 102 GLY A C 1
ATOM 818 O O . GLY A 1 102 ? -9.496 15.900 19.482 1.00 81.25 102 GLY A O 1
ATOM 819 N N . TYR A 1 103 ? -7.745 14.796 18.596 1.00 74.44 103 TYR A N 1
ATOM 820 C CA . TYR A 1 103 ? -7.852 15.381 17.257 1.00 74.44 103 TYR A CA 1
ATOM 821 C C . TYR A 1 103 ? -9.198 15.067 16.585 1.00 74.44 103 TYR A C 1
ATOM 823 O O . TYR A 1 103 ? -9.887 15.972 16.111 1.00 74.44 103 TYR A O 1
ATOM 831 N N . SER A 1 104 ? -9.623 13.797 16.604 1.00 72.12 104 SER A N 1
ATOM 832 C CA . SER A 1 104 ? -10.892 13.373 15.989 1.00 72.12 104 SER A CA 1
ATOM 833 C C . SER A 1 104 ? -12.122 14.014 16.646 1.00 72.12 104 SER A C 1
ATOM 835 O O . SER A 1 104 ? -13.106 14.311 15.969 1.00 72.12 104 SER A O 1
ATOM 837 N N . THR A 1 105 ? -12.062 14.280 17.954 1.00 70.50 105 THR A N 1
ATOM 838 C CA . THR A 1 105 ? -13.138 14.942 18.707 1.00 70.50 105 THR A CA 1
ATOM 839 C C . THR A 1 105 ? -13.198 16.439 18.406 1.00 70.50 105 THR A C 1
ATOM 841 O O . THR A 1 105 ? -14.291 16.996 18.301 1.00 70.50 105 THR A O 1
ATOM 844 N N . ALA A 1 106 ? -12.045 17.092 18.240 1.00 64.44 106 ALA A N 1
ATOM 845 C CA . ALA A 1 106 ? -11.968 18.506 17.881 1.00 64.44 106 ALA A CA 1
ATOM 846 C C . ALA A 1 106 ? -12.504 18.773 16.463 1.00 64.44 106 ALA A C 1
ATOM 848 O O . ALA A 1 106 ? -13.245 19.732 16.262 1.00 64.44 106 ALA A O 1
ATOM 849 N N . TYR A 1 107 ? -12.200 17.894 15.505 1.00 57.44 107 TYR A N 1
ATOM 850 C CA . TYR A 1 107 ? -12.669 18.023 14.120 1.00 57.44 107 TYR A CA 1
ATOM 851 C C . TYR A 1 107 ? -14.167 17.751 13.941 1.00 57.44 107 TYR A C 1
ATOM 853 O O . TYR A 1 107 ? -14.779 18.312 13.045 1.00 57.44 107 TYR A O 1
ATOM 861 N N . LYS A 1 108 ? -14.790 16.944 14.812 1.00 53.72 108 LYS A N 1
ATOM 862 C CA . LYS A 1 108 ? -16.239 16.660 14.770 1.00 53.72 108 LYS A CA 1
ATOM 863 C C . LYS A 1 108 ? -17.131 17.833 15.204 1.00 53.72 108 LYS A C 1
ATOM 865 O O . LYS A 1 108 ? -18.352 17.700 15.171 1.00 53.72 108 LYS A O 1
ATOM 870 N N . LYS A 1 109 ? -16.538 18.927 15.694 1.00 49.94 109 LYS A N 1
ATOM 871 C CA . LYS A 1 109 ? -17.240 20.141 16.143 1.00 49.94 109 LYS A CA 1
ATOM 872 C C . LYS A 1 109 ? -17.308 21.246 15.077 1.00 49.94 109 LYS A C 1
ATOM 874 O O . LYS A 1 109 ? -17.823 22.318 15.388 1.00 49.94 109 LYS A O 1
ATOM 879 N N . PHE A 1 110 ? -16.820 20.985 13.867 1.00 41.34 110 PHE A N 1
ATOM 880 C CA . PHE A 1 110 ? -16.977 21.831 12.681 1.00 41.34 110 PHE A CA 1
ATOM 881 C C . PHE A 1 110 ? -17.858 21.121 11.652 1.00 41.34 110 PHE A C 1
ATOM 883 O O . PHE A 1 110 ? -18.527 21.841 10.881 1.00 41.34 110 PHE A O 1
#

Organism: NCBI:txid392030

pLDDT: mean 79.75, std 10.39, range [41.34, 90.81]